Protein AF-A0A0A8ZV81-F1 (afdb_monomer)

Organism: Arundo donax (NCBI:txid35708)

Structure (mmCIF, N/CA/C/O backbone):
data_AF-A0A0A8ZV81-F1
#
_entry.id   AF-A0A0A8ZV81-F1
#
loop_
_atom_site.group_PDB
_atom_site.id
_atom_site.type_symbol
_atom_site.label_atom_id
_atom_site.label_alt_id
_atom_site.label_comp_id
_atom_site.label_asym_id
_atom_site.label_entity_id
_atom_site.label_seq_id
_atom_site.pdbx_PDB_ins_code
_atom_site.Cartn_x
_atom_site.Cartn_y
_atom_site.Cartn_z
_atom_site.occupancy
_atom_site.B_iso_or_equiv
_atom_site.auth_seq_id
_atom_site.auth_comp_id
_atom_site.auth_asym_id
_atom_site.auth_atom_id
_atom_site.pdbx_PDB_model_num
ATOM 1 N N . MET A 1 1 ? 0.549 13.895 -8.354 1.00 57.16 1 MET A N 1
ATOM 2 C CA . MET A 1 1 ? 0.567 12.790 -7.369 1.00 57.16 1 MET A CA 1
ATOM 3 C C . MET A 1 1 ? -0.866 12.318 -7.187 1.00 57.16 1 MET A C 1
ATOM 5 O O . MET A 1 1 ? -1.740 13.165 -7.286 1.00 57.16 1 MET A O 1
ATOM 9 N N . PHE A 1 2 ? -1.107 11.016 -7.024 1.00 73.75 2 PHE A N 1
ATOM 10 C CA . PHE A 1 2 ? -2.441 10.393 -7.051 1.00 73.75 2 PHE A CA 1
ATOM 11 C C . PHE A 1 2 ? -3.183 10.587 -5.710 1.00 73.75 2 PHE A C 1
ATOM 13 O O . PHE A 1 2 ? -2.857 9.884 -4.749 1.00 73.75 2 PHE A O 1
ATOM 20 N N . PRO A 1 3 ? -4.147 11.524 -5.604 1.00 75.19 3 PRO A N 1
ATOM 21 C CA . PRO A 1 3 ? -4.764 11.896 -4.326 1.00 75.19 3 PRO A CA 1
ATOM 22 C C . PRO A 1 3 ? -5.656 10.788 -3.764 1.00 75.19 3 PRO A C 1
ATOM 24 O O . PRO A 1 3 ? -5.671 10.562 -2.558 1.00 75.19 3 PRO A O 1
ATOM 27 N N . GLU A 1 4 ? -6.335 10.045 -4.642 1.00 74.25 4 GLU A N 1
ATOM 28 C CA . GLU A 1 4 ? -7.233 8.953 -4.252 1.00 74.25 4 GLU A CA 1
ATOM 29 C C . GLU A 1 4 ? -6.471 7.834 -3.536 1.00 74.25 4 GLU A C 1
ATOM 31 O O . GLU A 1 4 ? -6.975 7.242 -2.587 1.00 74.25 4 GLU A O 1
ATOM 36 N N . ILE A 1 5 ? -5.221 7.578 -3.946 1.00 74.88 5 ILE A N 1
ATOM 37 C CA . ILE A 1 5 ? -4.352 6.604 -3.282 1.00 74.88 5 ILE A CA 1
ATOM 38 C C . ILE A 1 5 ? -3.980 7.109 -1.887 1.00 74.88 5 ILE A C 1
ATOM 40 O O . ILE A 1 5 ? -4.039 6.340 -0.936 1.00 74.88 5 ILE A O 1
ATOM 44 N N . GLN A 1 6 ? -3.637 8.391 -1.729 1.00 74.50 6 GLN A N 1
ATOM 45 C CA . GLN A 1 6 ? -3.307 8.940 -0.409 1.00 74.50 6 GLN A CA 1
ATOM 46 C C . GLN A 1 6 ? -4.492 8.886 0.554 1.00 74.50 6 GLN A C 1
ATOM 48 O O . GLN A 1 6 ? -4.308 8.537 1.717 1.00 74.50 6 GLN A O 1
ATOM 53 N N . GLU A 1 7 ? -5.700 9.184 0.080 1.00 78.19 7 GLU A N 1
ATOM 54 C CA . GLU A 1 7 ? -6.918 9.062 0.879 1.00 78.19 7 GLU A CA 1
ATOM 55 C C . GLU A 1 7 ? -7.164 7.603 1.285 1.00 78.19 7 GLU A C 1
ATOM 57 O O . GLU A 1 7 ? -7.350 7.312 2.467 1.00 78.19 7 GLU A O 1
ATOM 62 N N . LEU A 1 8 ? -7.056 6.661 0.340 1.00 75.00 8 LEU A N 1
ATOM 63 C CA . LEU A 1 8 ? -7.203 5.233 0.620 1.00 75.00 8 LEU A CA 1
ATOM 64 C C . LEU A 1 8 ? -6.182 4.742 1.646 1.00 75.00 8 LEU A C 1
ATOM 66 O O . LEU A 1 8 ? -6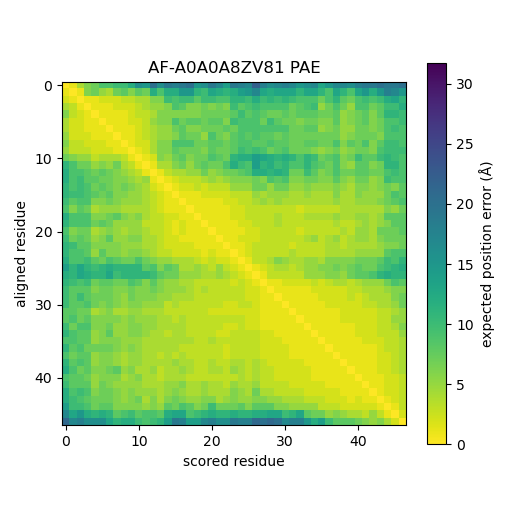.566 4.061 2.593 1.00 75.00 8 LEU A O 1
ATOM 70 N N . LEU A 1 9 ? -4.911 5.113 1.491 1.00 74.06 9 LEU A N 1
ATOM 71 C CA . LEU A 1 9 ? -3.848 4.772 2.434 1.00 74.06 9 LEU A CA 1
ATOM 72 C C . LEU A 1 9 ? -4.028 5.471 3.782 1.00 74.06 9 LEU A C 1
ATOM 74 O O . LEU A 1 9 ? -3.622 4.914 4.781 1.00 74.06 9 LEU A O 1
ATOM 78 N N . SER A 1 10 ? -4.671 6.638 3.850 1.00 74.88 10 SER A N 1
ATOM 79 C CA . SER A 1 10 ? -4.952 7.310 5.130 1.00 74.88 10 SER A CA 1
ATOM 80 C C . SER A 1 10 ? -6.030 6.592 5.947 1.00 74.88 10 SER A C 1
ATOM 82 O O . SER A 1 10 ? -6.086 6.745 7.163 1.00 74.88 10 SER A O 1
ATOM 84 N N . THR A 1 11 ? -6.879 5.783 5.300 1.00 71.56 11 THR A N 1
ATOM 85 C CA . THR A 1 11 ? -7.890 4.960 5.990 1.00 71.56 11 THR A CA 1
ATOM 86 C C . THR A 1 11 ? -7.328 3.687 6.623 1.00 71.56 11 THR A C 1
ATOM 88 O O . THR A 1 11 ? -8.085 2.914 7.203 1.00 71.56 11 THR A O 1
ATOM 91 N N . VAL A 1 12 ? -6.024 3.436 6.492 1.00 71.06 12 VAL A N 1
ATOM 92 C CA . VAL A 1 12 ? -5.368 2.212 6.952 1.00 71.06 12 VAL A CA 1
ATOM 93 C C . VAL A 1 12 ? -3.994 2.572 7.502 1.00 71.06 12 VAL A C 1
ATOM 95 O O . VAL A 1 12 ? -3.293 3.369 6.902 1.00 71.06 12 VAL A O 1
ATOM 98 N N . GLU A 1 13 ? -3.538 1.992 8.609 1.00 75.38 13 GLU A N 1
ATOM 99 C CA . GLU A 1 13 ? -2.160 2.247 9.059 1.00 75.38 13 GLU A CA 1
ATOM 100 C C . GLU A 1 13 ? -1.161 1.528 8.140 1.00 75.38 13 GLU A C 1
ATOM 102 O O . GLU A 1 13 ? -0.773 0.385 8.379 1.00 75.38 13 GLU A O 1
ATOM 107 N N . VAL A 1 14 ? -0.778 2.166 7.036 1.00 76.56 14 VAL A N 1
ATOM 108 C CA . VAL A 1 14 ? 0.230 1.681 6.086 1.00 76.56 14 VAL A CA 1
ATOM 109 C C . VAL A 1 14 ? 1.29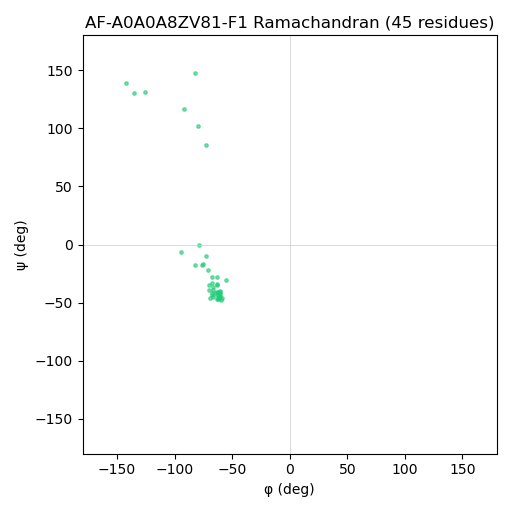5 2.737 5.881 1.00 76.56 14 VAL A C 1
ATOM 111 O O . VAL A 1 14 ? 1.003 3.910 5.647 1.00 76.56 14 VAL A O 1
ATOM 114 N N . THR A 1 15 ? 2.555 2.324 5.973 1.00 81.50 15 THR A N 1
ATOM 115 C CA . THR A 1 15 ? 3.667 3.252 5.793 1.00 81.50 15 THR A CA 1
ATOM 116 C C . THR A 1 15 ? 3.968 3.453 4.306 1.00 81.50 15 THR A C 1
ATOM 118 O O . THR A 1 15 ? 3.856 2.513 3.513 1.00 81.50 15 THR A O 1
ATOM 121 N N . PRO A 1 16 ? 4.427 4.649 3.891 1.00 78.25 16 PRO A N 1
ATOM 122 C CA . PRO A 1 16 ? 4.865 4.873 2.513 1.00 78.25 16 PRO A CA 1
ATOM 123 C C . PRO A 1 16 ? 5.961 3.893 2.053 1.00 78.25 16 PRO A C 1
ATOM 125 O O . PRO A 1 16 ? 6.021 3.541 0.875 1.00 78.25 16 PRO A O 1
ATOM 128 N N . ALA A 1 17 ? 6.806 3.423 2.979 1.00 84.38 17 ALA A N 1
ATOM 129 C CA . ALA A 1 17 ? 7.861 2.451 2.705 1.00 84.38 17 ALA A CA 1
ATOM 130 C C . ALA A 1 17 ? 7.304 1.057 2.371 1.00 84.38 17 ALA A C 1
ATOM 132 O O . ALA A 1 17 ? 7.701 0.491 1.359 1.00 84.38 17 ALA A O 1
ATOM 133 N N . GLU A 1 18 ? 6.340 0.541 3.144 1.00 82.62 18 GLU A N 1
ATOM 134 C CA . GLU A 1 18 ? 5.674 -0.740 2.844 1.00 82.62 18 GLU A CA 1
ATOM 135 C C . GLU A 1 18 ? 4.953 -0.708 1.491 1.00 82.62 18 GLU A C 1
ATOM 137 O O . GLU A 1 18 ? 5.003 -1.671 0.725 1.00 82.62 18 GLU A O 1
ATOM 142 N N . VAL A 1 19 ? 4.294 0.414 1.177 1.00 83.44 19 VAL A N 1
ATOM 143 C CA . VAL A 1 19 ? 3.626 0.607 -0.117 1.00 83.44 19 VAL A CA 1
ATOM 144 C C . VAL A 1 19 ? 4.651 0.572 -1.246 1.00 83.44 19 VAL A C 1
ATOM 146 O O . VAL A 1 19 ? 4.461 -0.144 -2.225 1.00 83.44 19 VAL A O 1
ATOM 149 N N . THR A 1 20 ? 5.759 1.297 -1.093 1.00 84.81 20 THR A N 1
ATOM 150 C CA . THR A 1 20 ? 6.839 1.325 -2.086 1.00 84.81 20 THR A CA 1
ATOM 151 C C . THR A 1 20 ? 7.453 -0.059 -2.273 1.00 84.81 20 THR A C 1
ATOM 153 O O . THR A 1 20 ? 7.629 -0.501 -3.401 1.00 84.81 20 THR A O 1
ATOM 156 N N . GLU A 1 21 ? 7.725 -0.780 -1.187 1.00 86.81 21 GLU A N 1
ATOM 15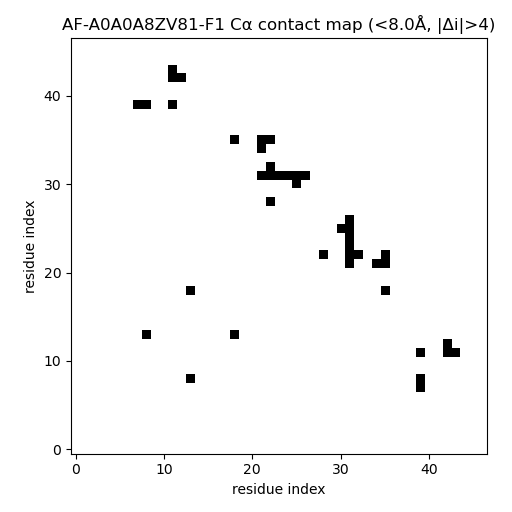7 C CA . GLU A 1 21 ? 8.288 -2.126 -1.242 1.00 86.81 21 GLU A CA 1
ATOM 158 C C . GLU A 1 21 ? 7.362 -3.102 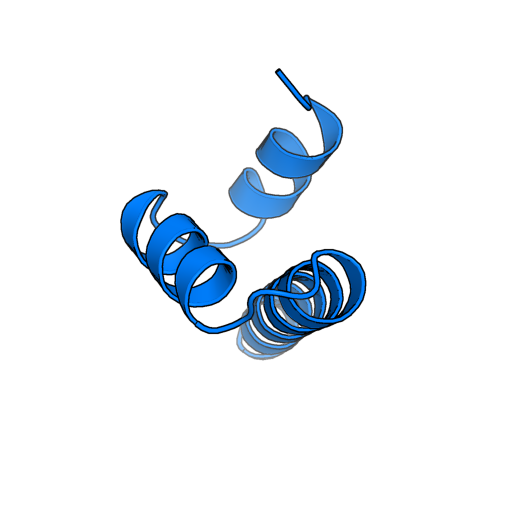-1.982 1.00 86.81 21 GLU A C 1
ATOM 160 O O . GLU A 1 21 ? 7.820 -3.840 -2.850 1.00 86.81 21 GLU A O 1
ATOM 165 N N . MET A 1 22 ? 6.054 -3.083 -1.706 1.00 83.50 22 MET A N 1
ATOM 166 C CA . MET A 1 22 ? 5.092 -3.904 -2.449 1.00 83.50 22 MET A CA 1
ATOM 167 C C . MET A 1 22 ? 5.040 -3.553 -3.931 1.00 83.50 22 MET A C 1
ATOM 169 O O . MET A 1 22 ? 4.957 -4.458 -4.760 1.00 83.50 22 MET A O 1
ATOM 173 N N . LEU A 1 23 ? 5.091 -2.262 -4.262 1.00 85.44 23 LEU A N 1
ATOM 174 C CA . LEU A 1 23 ? 5.074 -1.824 -5.652 1.00 85.44 23 LEU A CA 1
ATOM 175 C C . LEU A 1 23 ? 6.353 -2.235 -6.393 1.00 85.44 23 LEU A C 1
ATOM 177 O O . LEU A 1 23 ? 6.285 -2.582 -7.562 1.00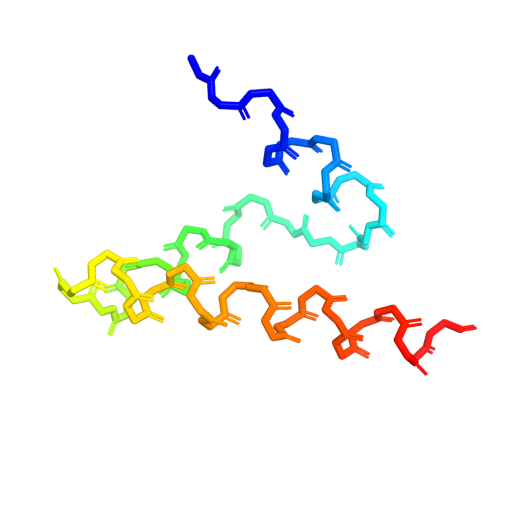 85.44 23 LEU A O 1
ATOM 181 N N . LEU A 1 24 ? 7.499 -2.267 -5.709 1.00 87.44 24 LEU A N 1
ATOM 182 C CA . LEU A 1 24 ? 8.779 -2.704 -6.276 1.00 87.44 24 LEU A CA 1
ATOM 183 C C . LEU A 1 24 ? 8.907 -4.227 -6.418 1.00 87.44 24 LEU A C 1
ATOM 185 O O . LEU A 1 24 ? 9.761 -4.702 -7.162 1.00 87.44 24 LEU A O 1
ATOM 189 N N . ARG A 1 25 ? 8.076 -5.012 -5.721 1.00 84.12 25 ARG A N 1
ATOM 190 C CA . ARG A 1 25 ? 8.070 -6.483 -5.826 1.00 84.12 25 ARG A CA 1
ATOM 191 C C . ARG A 1 25 ? 7.467 -6.997 -7.137 1.00 84.12 25 ARG A C 1
ATOM 193 O O . ARG A 1 25 ? 7.562 -8.195 -7.400 1.00 84.12 25 ARG A O 1
ATOM 200 N N . SER A 1 26 ? 6.838 -6.140 -7.943 1.00 84.75 26 SER A N 1
ATOM 201 C CA . SER A 1 26 ? 6.280 -6.522 -9.240 1.00 84.75 26 SER A CA 1
ATOM 202 C C . SER A 1 26 ? 6.615 -5.491 -10.310 1.00 84.75 26 SER A C 1
ATOM 204 O O . SER A 1 26 ? 6.392 -4.303 -10.121 1.00 84.75 26 SER A O 1
ATOM 206 N N . GLU A 1 27 ? 7.121 -5.956 -11.451 1.00 85.00 27 GLU A N 1
ATOM 207 C CA . GLU A 1 27 ? 7.375 -5.103 -12.622 1.00 85.00 27 GLU A CA 1
ATOM 208 C C . GLU A 1 27 ? 6.075 -4.733 -13.360 1.00 85.00 27 GLU A C 1
ATOM 210 O O . GLU A 1 27 ? 6.045 -3.786 -14.144 1.00 85.00 27 GLU A O 1
ATOM 215 N N . ASP A 1 28 ? 4.989 -5.461 -13.086 1.00 91.06 28 ASP A N 1
ATOM 216 C CA . ASP A 1 28 ? 3.656 -5.195 -13.612 1.00 91.06 28 ASP A CA 1
ATOM 217 C C . ASP A 1 28 ? 2.873 -4.296 -12.641 1.00 91.06 28 ASP A C 1
ATOM 219 O O . ASP A 1 28 ? 2.572 -4.669 -11.501 1.00 91.06 28 ASP A O 1
ATOM 223 N N . ALA A 1 29 ? 2.525 -3.098 -13.116 1.00 85.69 29 ALA A N 1
ATOM 224 C CA . ALA A 1 29 ? 1.806 -2.098 -12.337 1.00 85.69 29 ALA A CA 1
ATOM 225 C C . ALA A 1 29 ? 0.399 -2.560 -11.915 1.00 85.69 29 ALA A C 1
ATOM 227 O O . ALA A 1 29 ? -0.039 -2.231 -10.810 1.00 85.69 29 ALA A O 1
ATOM 228 N N . ASP A 1 30 ? -0.298 -3.350 -12.738 1.00 88.19 30 ASP A N 1
ATOM 229 C CA . ASP A 1 30 ? -1.621 -3.880 -12.399 1.00 88.19 30 ASP A CA 1
ATOM 230 C C . ASP A 1 30 ? -1.520 -4.935 -11.295 1.00 88.19 30 ASP A C 1
ATOM 232 O O . ASP A 1 30 ? -2.357 -4.982 -10.387 1.00 88.19 30 ASP A O 1
ATOM 236 N N . VAL A 1 31 ? -0.485 -5.778 -11.341 1.00 89.00 31 VAL A N 1
ATOM 237 C CA . VAL A 1 31 ? -0.217 -6.777 -10.294 1.00 89.00 31 VAL A CA 1
ATOM 238 C C . VAL A 1 31 ? 0.157 -6.087 -8.982 1.00 89.00 31 VAL A C 1
ATOM 240 O O . VAL A 1 31 ? -0.397 -6.417 -7.928 1.00 89.00 31 VAL A O 1
ATOM 243 N N . ALA A 1 32 ? 1.034 -5.088 -9.049 1.00 88.69 32 ALA A N 1
ATOM 244 C CA . ALA A 1 32 ? 1.470 -4.295 -7.909 1.00 88.69 32 ALA A CA 1
ATOM 245 C C . ALA A 1 32 ? 0.296 -3.567 -7.222 1.00 88.69 32 ALA A C 1
ATOM 247 O O . ALA A 1 32 ? 0.113 -3.669 -6.004 1.00 88.69 32 ALA A O 1
ATOM 248 N N . LEU A 1 33 ? -0.561 -2.896 -8.000 1.00 86.81 33 LEU A N 1
ATOM 249 C CA . LEU A 1 33 ? -1.738 -2.193 -7.482 1.00 86.81 33 LEU A CA 1
ATOM 250 C C . LEU A 1 33 ? -2.785 -3.153 -6.904 1.00 86.81 33 LEU A C 1
ATOM 252 O O . LEU A 1 33 ? -3.350 -2.868 -5.847 1.00 86.81 33 LEU A O 1
ATOM 256 N N . LYS A 1 34 ? -3.016 -4.318 -7.524 1.00 87.88 34 LYS A N 1
ATOM 257 C CA . LYS A 1 34 ? -3.899 -5.354 -6.953 1.00 87.88 34 LYS A CA 1
ATOM 258 C C . LYS A 1 34 ? -3.395 -5.855 -5.599 1.00 87.88 34 LYS A C 1
ATOM 260 O O . LYS A 1 34 ? -4.205 -6.056 -4.692 1.00 87.88 34 LYS A O 1
ATOM 265 N N . GLY A 1 35 ? -2.081 -6.026 -5.446 1.00 85.44 35 GLY A N 1
ATOM 266 C CA . GLY A 1 35 ? -1.456 -6.377 -4.169 1.00 85.44 35 GLY A CA 1
ATOM 267 C C . GLY A 1 35 ? -1.699 -5.316 -3.093 1.00 85.44 35 GLY A C 1
ATOM 268 O O . GLY A 1 35 ? -2.143 -5.644 -1.992 1.00 85.44 35 GLY A O 1
ATOM 269 N N . LEU A 1 36 ? -1.508 -4.041 -3.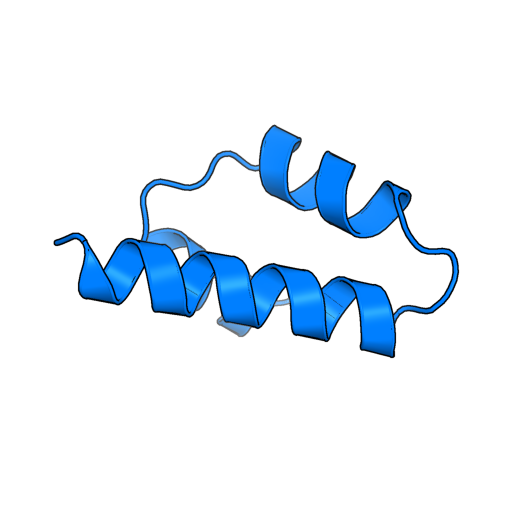443 1.00 85.38 36 LEU A N 1
ATOM 270 C CA . LEU A 1 36 ? -1.761 -2.912 -2.548 1.00 85.38 36 LEU A CA 1
ATOM 271 C C . LEU A 1 36 ? -3.233 -2.833 -2.108 1.00 85.38 36 LEU A C 1
ATOM 273 O O . LEU A 1 36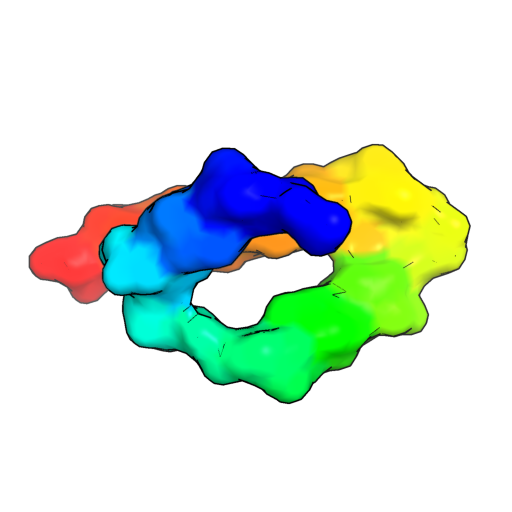 ? -3.516 -2.690 -0.919 1.00 85.38 36 LEU A O 1
ATOM 277 N N . VAL A 1 37 ? -4.175 -2.979 -3.046 1.00 85.44 37 VAL A N 1
ATOM 278 C CA . VAL A 1 37 ? -5.619 -2.984 -2.748 1.00 85.44 37 VAL A CA 1
ATOM 279 C C . VAL A 1 37 ? -5.978 -4.121 -1.796 1.00 85.44 37 VAL A C 1
ATOM 281 O O . VAL A 1 37 ? -6.736 -3.908 -0.848 1.00 85.44 37 VAL A O 1
ATOM 284 N N . LYS A 1 38 ? -5.418 -5.318 -2.006 1.00 86.31 38 LYS A N 1
ATOM 285 C CA . LYS A 1 38 ? -5.654 -6.463 -1.124 1.00 86.31 38 LYS A CA 1
ATOM 286 C C . LYS A 1 38 ? -5.143 -6.203 0.292 1.00 86.31 38 LYS A C 1
ATOM 288 O O . LYS A 1 38 ? -5.880 -6.444 1.241 1.00 86.31 38 LYS A O 1
ATOM 293 N N . LEU A 1 39 ? -3.946 -5.632 0.436 1.00 84.31 39 LEU A N 1
ATOM 294 C CA . LEU A 1 39 ? -3.397 -5.274 1.745 1.00 84.31 39 LEU A CA 1
ATOM 295 C C . LEU A 1 39 ? -4.285 -4.259 2.481 1.00 84.31 39 LEU A C 1
ATOM 297 O O . LEU A 1 39 ? -4.568 -4.432 3.666 1.00 84.31 39 LEU A O 1
ATOM 301 N N . VAL A 1 40 ? -4.766 -3.228 1.779 1.00 83.50 40 VAL A N 1
ATOM 302 C CA . VAL A 1 40 ? -5.694 -2.234 2.343 1.00 83.50 40 VAL A CA 1
ATOM 303 C C . VAL A 1 40 ? -7.002 -2.896 2.790 1.00 83.50 40 VAL A C 1
ATOM 305 O O . VAL A 1 40 ? -7.481 -2.626 3.889 1.00 83.50 40 VAL A O 1
ATOM 308 N N . GLN A 1 41 ? -7.575 -3.786 1.977 1.00 84.81 41 GLN A N 1
ATOM 309 C CA . GLN A 1 41 ? -8.796 -4.515 2.335 1.00 84.81 41 GLN A CA 1
ATOM 310 C C . GLN A 1 41 ? -8.596 -5.454 3.529 1.00 84.81 41 GLN A C 1
ATOM 312 O O . GLN A 1 41 ? -9.467 -5.526 4.393 1.00 84.81 41 GLN A O 1
ATOM 317 N N . ASP A 1 42 ? -7.471 -6.161 3.589 1.00 85.38 42 ASP A N 1
ATOM 318 C CA . ASP A 1 42 ? -7.171 -7.097 4.670 1.00 85.38 42 ASP A CA 1
ATOM 319 C C . ASP A 1 42 ? -6.971 -6.358 5.996 1.00 85.38 42 ASP A C 1
ATOM 321 O O . ASP A 1 42 ? -7.536 -6.764 7.010 1.00 85.38 42 ASP A O 1
ATOM 325 N N . LYS A 1 43 ? -6.265 -5.222 5.990 1.00 82.88 43 LYS A N 1
ATOM 326 C CA . LYS A 1 43 ? -6.129 -4.375 7.181 1.00 82.88 43 LYS A CA 1
ATOM 327 C C . LYS A 1 43 ? -7.458 -3.737 7.604 1.00 82.88 43 LYS A C 1
ATOM 329 O O . LYS A 1 43 ? -7.740 -3.692 8.795 1.00 82.88 43 LYS A O 1
ATOM 334 N N . LYS A 1 44 ? -8.316 -3.334 6.656 1.00 79.94 44 LYS A N 1
ATOM 335 C CA . LYS A 1 44 ? -9.686 -2.870 6.956 1.00 79.94 44 LYS A CA 1
ATOM 336 C C . LYS A 1 44 ? -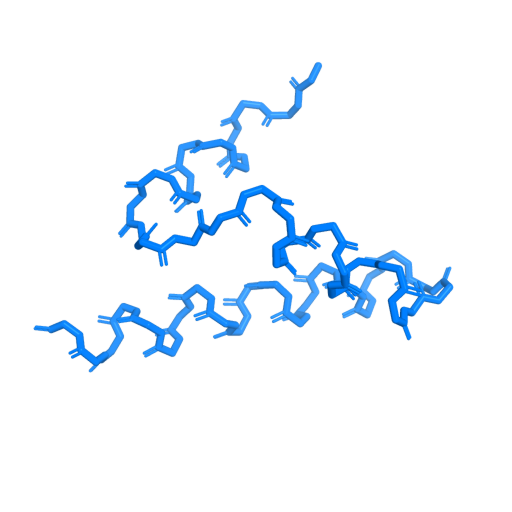10.578 -3.945 7.580 1.00 79.94 44 LYS A C 1
ATOM 338 O O . LYS A 1 44 ? -11.508 -3.600 8.291 1.00 79.94 44 LYS A O 1
ATOM 343 N N . LYS A 1 45 ? -10.335 -5.229 7.297 1.00 81.12 45 LYS A N 1
ATOM 344 C CA . LYS A 1 45 ? -11.055 -6.356 7.923 1.00 81.12 45 LYS A CA 1
ATOM 345 C C . LYS A 1 45 ? -10.504 -6.744 9.298 1.00 81.12 45 LYS A C 1
ATOM 347 O O . LYS A 1 45 ? -11.163 -7.499 10.004 1.00 81.12 45 LYS A O 1
ATOM 352 N N . GLN A 1 46 ? -9.282 -6.322 9.622 1.00 67.56 46 GLN A N 1
ATOM 353 C CA . GLN A 1 46 ? -8.623 -6.587 10.906 1.00 67.56 46 GLN A CA 1
ATOM 354 C C . GLN A 1 46 ? -8.821 -5.453 11.929 1.00 67.56 46 GLN A C 1
ATOM 356 O O . GLN A 1 46 ? -8.419 -5.616 13.079 1.00 67.56 46 GLN A O 1
ATOM 361 N N . GLN A 1 47 ? -9.430 -4.336 11.515 1.00 56.69 47 GLN A N 1
ATOM 362 C CA . GLN A 1 47 ? -9.983 -3.288 12.383 1.00 56.69 47 GLN A CA 1
ATOM 363 C C . GLN A 1 47 ? -11.413 -3.627 12.803 1.00 56.69 47 GLN A C 1
ATOM 365 O O . GLN A 1 47 ? -11.761 -3.283 13.953 1.00 56.69 47 GLN A O 1
#

InterPro domains:
  IPR058017 AAA+ ATPase At3g28540-like, C-terminal domain [PF25568] (1-46)

Sequence (47 aa):
MFPEIQELLSTVEVTPAEVTEMLLRSEDADVALKGLVKLVQDKKKQQ

Solvent-accessible surface area (backbone atoms only — not comparable to full-atom values): 2869 Å² total; per-residue (Å²): 130,70,61,70,58,54,54,58,45,68,76,42,102,66,54,74,64,61,55,50,51,50,41,70,76,34,95,46,66,68,60,19,50,52,52,52,52,48,53,51,52,53,53,63,72,73,107

Nearest PDB structures (foldseek):
  1wxp-assembly1_A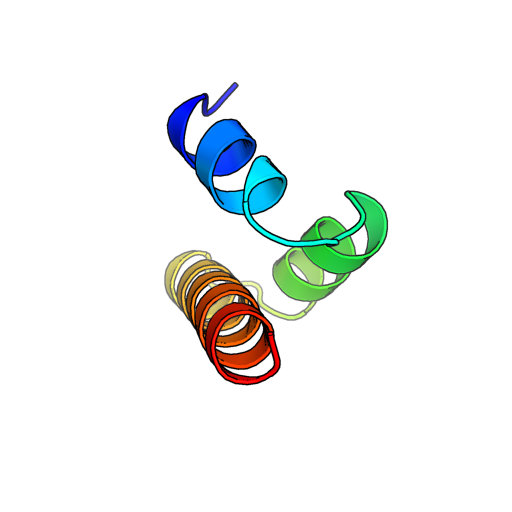  TM=7.547E-01  e=3.286E+00  Homo sapiens

Secondary structure (DSSP, 8-state):
--HHHHHHHHTTT--HHHHHHHHHT-S-HHHHHHHHHHHHHHHHHH-

Radius of gyration: 10.35 Å; Cα contacts (8 Å, |Δi|>4): 21; chains: 1; bounding box: 20×20×26 Å

Foldseek 3Di:
DDVVVVVLCVLFPDDPVNLVVLCVVDPDNVNSVVVVVVVSVVRVVVD

Mean predicted aligned error: 5.49 Å

pLDDT: mean 80.52, std 7.46, range [56.69, 91.06]